Protein AF-A0A536PVC4-F1 (afdb_monomer_lite)

Secondary structure (DSSP, 8-state):
-BSSEEEETTTTEEESS-SEEEEESSSS-EEEEE-TT-EEEEEEE--GGG--HHHHTTS--BSSPEE-SSSS----TTEEEEEE-TTS-EEEEEEEE-SSB-EEEEEEE-

Sequence (110 aa):
MQGTYILDFESCKQASVGDVWWEQRTSTDRQLAPRNGAQIANLGPVNFNSVTLAMLKTEPYQATPINGSTVGGQLSSGTVIAIRTRGGHYAKMRIDSYGYNLLITSTTYQ

pLDDT: mean 91.23, std 8.56, range [52.62, 98.5]

Foldseek 3Di:
DAAKFAAAQVVRDTDPDHFWIFHDPDQFWTWIAGDLPKWKDWPAQDDPVPCDPVNLVPGPTDRDIATLGPPPHRADQRTKMWMQINVRWTKIKGQNHHGSDTDIDMDTDD

Radius of gyration: 12.57 Å; chains: 1; bounding box: 28×28×29 Å

Structure (mmCIF, N/CA/C/O backbone):
data_AF-A0A536PVC4-F1
#
_entry.id   AF-A0A536PVC4-F1
#
loop_
_atom_site.group_PDB
_atom_site.id
_atom_site.type_symbol
_atom_site.label_atom_id
_atom_site.label_alt_id
_atom_site.label_comp_id
_atom_site.label_asym_id
_atom_site.label_entity_id
_atom_site.label_seq_id
_atom_site.pdbx_PDB_ins_code
_atom_site.Cartn_x
_atom_site.Cartn_y
_atom_site.Cartn_z
_atom_site.occupancy
_atom_site.B_iso_or_equiv
_atom_site.auth_seq_id
_atom_site.auth_comp_id
_atom_site.auth_asym_id
_atom_site.auth_atom_id
_atom_site.pdbx_PDB_model_num
ATOM 1 N N . MET A 1 1 ? 6.472 -9.947 0.831 1.00 52.62 1 MET A N 1
ATOM 2 C CA . MET A 1 1 ? 5.708 -10.861 -0.050 1.00 52.62 1 MET A CA 1
ATOM 3 C C . MET A 1 1 ? 6.410 -10.928 -1.404 1.00 52.62 1 MET A C 1
ATOM 5 O O . MET A 1 1 ? 7.126 -9.983 -1.722 1.00 52.62 1 MET A O 1
ATOM 9 N N . GLN A 1 2 ? 6.286 -12.034 -2.147 1.00 59.22 2 GLN A N 1
ATOM 10 C CA . GLN A 1 2 ? 6.979 -12.236 -3.432 1.00 59.22 2 GLN A CA 1
ATOM 11 C C . GLN A 1 2 ? 6.010 -12.047 -4.611 1.00 59.22 2 GLN A C 1
ATOM 13 O O . GLN A 1 2 ? 4.876 -12.516 -4.544 1.00 59.22 2 GLN A O 1
ATOM 18 N N . GLY A 1 3 ? 6.457 -11.404 -5.695 1.00 74.50 3 GLY A N 1
ATOM 19 C CA . GLY A 1 3 ? 5.710 -11.341 -6.960 1.00 74.50 3 GLY A CA 1
ATOM 20 C C . GLY A 1 3 ? 4.454 -10.459 -6.936 1.00 74.50 3 GLY A C 1
ATOM 21 O O . GLY A 1 3 ? 4.423 -9.425 -6.269 1.00 74.50 3 GLY A O 1
ATOM 22 N N . THR A 1 4 ? 3.446 -10.854 -7.715 1.00 84.00 4 THR A N 1
ATOM 23 C CA . THR A 1 4 ? 2.142 -10.187 -7.853 1.00 84.00 4 THR A CA 1
ATOM 24 C C . THR A 1 4 ? 1.161 -10.743 -6.824 1.00 84.00 4 THR A C 1
ATOM 26 O O . THR A 1 4 ? 0.922 -11.949 -6.802 1.00 84.00 4 THR A O 1
ATOM 29 N N . TYR A 1 5 ? 0.580 -9.896 -5.973 1.00 87.81 5 TYR A N 1
ATOM 30 C CA . TYR A 1 5 ? -0.300 -10.362 -4.896 1.00 87.81 5 TYR A CA 1
ATOM 31 C C . TYR A 1 5 ? -1.313 -9.311 -4.438 1.00 87.81 5 TYR A C 1
ATOM 33 O O . TYR A 1 5 ? -1.079 -8.107 -4.529 1.00 87.81 5 TYR A O 1
ATOM 41 N N . ILE A 1 6 ? -2.447 -9.783 -3.919 1.00 91.31 6 ILE A N 1
ATOM 42 C CA . ILE A 1 6 ? -3.533 -8.948 -3.399 1.00 91.31 6 ILE A CA 1
ATOM 43 C C . ILE A 1 6 ? -3.495 -8.959 -1.871 1.00 91.31 6 ILE A C 1
ATOM 45 O O . ILE A 1 6 ? -3.357 -10.017 -1.262 1.00 91.31 6 ILE A O 1
ATOM 49 N N . LEU A 1 7 ? -3.636 -7.783 -1.270 1.00 91.94 7 LEU A N 1
ATOM 50 C CA . LEU A 1 7 ? -3.748 -7.538 0.161 1.00 91.94 7 LEU A CA 1
ATO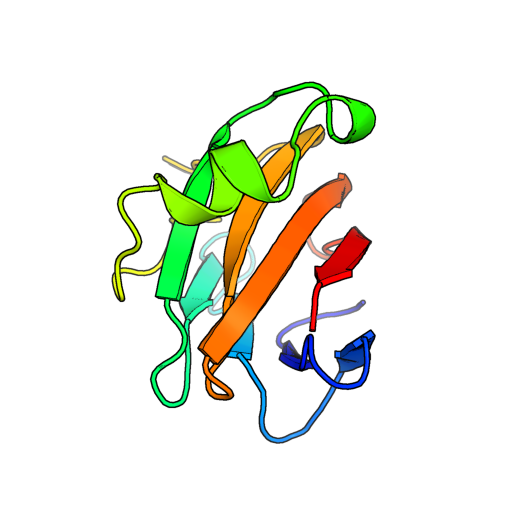M 51 C C . LEU A 1 7 ? -5.200 -7.253 0.526 1.00 91.94 7 LEU A C 1
ATOM 53 O O . LEU A 1 7 ? -5.849 -6.423 -0.111 1.00 91.94 7 LEU A O 1
ATOM 57 N N . ASP A 1 8 ? -5.677 -7.911 1.572 1.00 93.94 8 ASP A N 1
ATOM 58 C CA . ASP A 1 8 ? -6.949 -7.638 2.230 1.00 93.94 8 ASP A CA 1
ATOM 59 C C . ASP A 1 8 ? -6.657 -7.037 3.608 1.00 93.94 8 ASP A C 1
ATOM 61 O O . ASP A 1 8 ? -6.055 -7.684 4.469 1.00 93.94 8 ASP A O 1
ATOM 65 N N . PHE A 1 9 ? -7.035 -5.777 3.802 1.00 91.81 9 PHE A N 1
ATOM 66 C CA . PHE A 1 9 ? -6.755 -5.028 5.028 1.0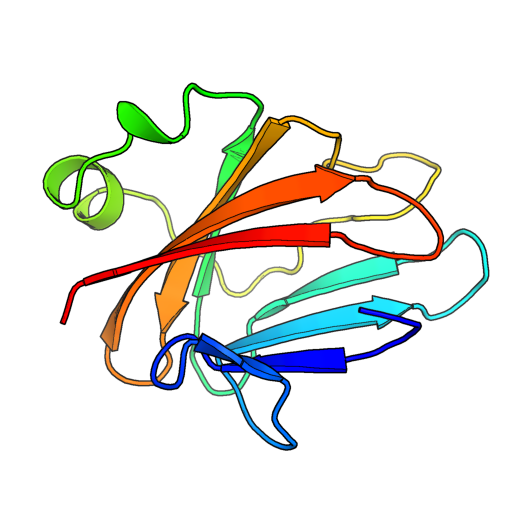0 91.81 9 PHE A CA 1
ATOM 67 C C . PHE A 1 9 ? -7.779 -5.306 6.127 1.00 91.81 9 PHE A C 1
ATOM 69 O O . PHE A 1 9 ? -7.514 -4.983 7.281 1.00 91.81 9 PHE A O 1
ATOM 76 N N . GLU A 1 10 ? -8.885 -5.979 5.807 1.00 87.88 10 GLU A N 1
ATOM 77 C CA . GLU A 1 10 ? -9.811 -6.521 6.808 1.00 87.88 10 GLU A CA 1
ATOM 78 C C . GLU A 1 10 ? -9.194 -7.693 7.580 1.00 87.88 10 GLU A C 1
ATOM 80 O O . GLU A 1 10 ? -9.337 -7.798 8.796 1.00 87.88 10 GLU A O 1
ATOM 85 N N . SER A 1 11 ? -8.468 -8.568 6.879 1.00 84.62 11 SER A N 1
ATOM 86 C CA . SER A 1 11 ? -7.779 -9.720 7.474 1.00 84.62 11 SER A CA 1
ATOM 87 C C . SER A 1 11 ? -6.277 -9.506 7.696 1.00 84.62 11 SER A C 1
ATOM 89 O O . SER A 1 11 ? -5.607 -10.388 8.241 1.00 84.62 11 SER A O 1
ATOM 91 N N . CYS A 1 12 ? -5.753 -8.345 7.287 1.00 80.12 12 CYS A N 1
ATOM 92 C CA . CYS A 1 12 ? -4.338 -7.960 7.315 1.00 80.12 12 CYS A CA 1
ATOM 93 C C . CYS A 1 12 ? -3.409 -8.981 6.632 1.00 80.12 12 CYS A C 1
ATOM 95 O O . CYS A 1 12 ? -2.293 -9.235 7.096 1.00 80.12 12 CYS A O 1
ATOM 97 N N . LYS A 1 13 ? -3.875 -9.617 5.551 1.00 84.50 13 LYS A N 1
ATOM 98 C CA . LYS A 1 13 ? -3.194 -10.751 4.906 1.00 84.50 13 LYS A CA 1
ATOM 99 C C . LYS A 1 13 ? -3.280 -10.686 3.387 1.00 84.50 13 LYS A C 1
ATOM 101 O O . LYS A 1 13 ? -4.081 -9.959 2.807 1.00 84.50 13 LYS A O 1
ATOM 106 N N . GLN A 1 14 ? -2.439 -11.485 2.735 1.00 86.62 14 GLN A N 1
ATOM 107 C CA . GLN A 1 14 ? -2.603 -11.776 1.316 1.00 86.62 14 GLN A CA 1
ATOM 108 C C . GLN A 1 14 ? -3.857 -12.632 1.103 1.00 86.62 14 GLN A C 1
ATOM 110 O O . GLN A 1 14 ? -4.099 -13.574 1.857 1.00 86.62 14 GLN A O 1
ATOM 115 N N . ALA A 1 15 ? -4.617 -12.335 0.053 1.00 88.00 15 ALA A N 1
ATOM 116 C CA . ALA A 1 15 ? -5.850 -13.036 -0.281 1.00 88.00 15 ALA A CA 1
ATOM 117 C C . ALA A 1 15 ? -6.014 -13.200 -1.800 1.00 88.00 15 ALA A C 1
ATOM 119 O O . ALA A 1 15 ? -5.296 -12.587 -2.589 1.00 88.00 15 ALA A O 1
ATOM 120 N N . SER A 1 16 ? -6.975 -14.024 -2.223 1.00 86.88 16 SER A N 1
ATOM 121 C CA . SER A 1 16 ? -7.416 -14.104 -3.626 1.00 86.88 16 SER A CA 1
ATOM 122 C C . SER A 1 16 ? -8.312 -12.924 -4.024 1.00 86.88 16 SER A C 1
ATOM 124 O O . SER A 1 16 ? -8.377 -12.556 -5.195 1.00 86.88 16 SER A O 1
ATOM 126 N N . VAL A 1 17 ? -8.975 -12.307 -3.043 1.00 88.94 17 VAL A N 1
ATOM 127 C CA . VAL A 1 17 ? -9.799 -11.103 -3.179 1.00 88.94 17 VAL A CA 1
ATOM 128 C C . VAL A 1 17 ? -9.469 -10.177 -2.013 1.00 88.94 17 VAL A C 1
ATOM 130 O O . VAL A 1 17 ? -9.489 -10.613 -0.867 1.00 88.94 17 VAL A O 1
ATOM 133 N N . GLY A 1 18 ? -9.200 -8.908 -2.294 1.00 93.94 18 GLY A N 1
ATOM 134 C CA . GLY A 1 18 ? -8.828 -7.919 -1.285 1.00 93.94 18 GLY A CA 1
ATOM 135 C C . GLY A 1 18 ? -8.952 -6.499 -1.818 1.00 93.94 18 GLY A C 1
ATOM 136 O O . GLY A 1 18 ? -9.621 -6.271 -2.832 1.00 93.94 18 GLY A O 1
ATOM 137 N N . ASP A 1 19 ? -8.305 -5.569 -1.132 1.00 96.38 19 ASP A N 1
ATOM 138 C CA . ASP A 1 19 ? -8.447 -4.130 -1.340 1.00 96.38 19 ASP A CA 1
ATOM 139 C C . ASP A 1 19 ? -7.373 -3.562 -2.260 1.00 96.38 19 ASP A C 1
ATOM 141 O O . ASP A 1 19 ? -7.656 -2.684 -3.069 1.00 96.38 19 ASP A O 1
ATOM 145 N N . VAL A 1 20 ? -6.133 -4.046 -2.153 1.00 95.38 20 VAL A N 1
ATOM 146 C CA . VAL A 1 20 ? -5.001 -3.483 -2.898 1.00 95.38 20 VAL A CA 1
ATOM 147 C C . VAL A 1 20 ? -4.205 -4.588 -3.560 1.00 95.38 20 VAL A C 1
ATOM 149 O O . VAL A 1 20 ? -3.818 -5.568 -2.934 1.00 95.38 20 VAL A O 1
ATOM 152 N N . TRP A 1 21 ? -3.937 -4.415 -4.844 1.00 94.56 21 TRP A N 1
ATOM 153 C CA . TRP A 1 21 ? -3.170 -5.331 -5.663 1.00 94.56 21 TRP A CA 1
ATOM 154 C C . TRP A 1 21 ? -1.807 -4.730 -5.977 1.00 94.56 21 TRP A C 1
ATOM 156 O O . TRP A 1 21 ? -1.712 -3.700 -6.644 1.00 94.56 21 TRP A O 1
ATOM 166 N N . TRP A 1 22 ? -0.751 -5.383 -5.496 1.00 92.25 22 TRP A N 1
ATOM 167 C CA . TRP A 1 22 ? 0.587 -5.159 -6.018 1.00 92.25 22 TRP A CA 1
ATOM 168 C C . TRP A 1 22 ? 0.737 -5.977 -7.295 1.00 92.25 22 TRP A C 1
ATOM 170 O O . TRP A 1 22 ? 0.839 -7.206 -7.249 1.00 92.25 22 TRP A O 1
ATOM 180 N N . GLU A 1 23 ? 0.705 -5.294 -8.432 1.00 92.00 23 GLU A N 1
ATOM 181 C CA . GLU A 1 23 ? 0.828 -5.907 -9.747 1.00 92.00 23 GLU A CA 1
ATOM 182 C C . GLU A 1 23 ? 2.240 -5.687 -10.282 1.00 92.00 23 GLU A C 1
ATOM 184 O O . GLU A 1 23 ? 2.655 -4.553 -10.513 1.00 92.00 23 GLU A O 1
ATOM 189 N N . GLN A 1 24 ? 2.969 -6.779 -10.504 1.00 89.25 24 GLN A N 1
ATOM 190 C CA . GLN A 1 24 ? 4.195 -6.779 -11.297 1.00 89.25 24 GLN A CA 1
ATOM 191 C C . GLN A 1 24 ? 3.843 -7.262 -12.698 1.00 89.25 24 GLN A C 1
ATOM 193 O O . GLN A 1 24 ? 3.452 -8.418 -12.872 1.00 89.25 24 GLN A O 1
ATOM 198 N N . ARG A 1 25 ? 3.969 -6.380 -13.691 1.00 89.00 25 ARG A N 1
ATOM 199 C CA . ARG A 1 25 ? 3.736 -6.734 -15.099 1.00 89.00 25 ARG A CA 1
ATOM 200 C C . ARG A 1 25 ? 5.023 -7.159 -15.778 1.00 89.00 25 ARG A C 1
ATOM 202 O O . ARG A 1 25 ? 5.027 -8.076 -16.591 1.00 89.00 25 ARG A O 1
ATOM 209 N N . THR A 1 26 ? 6.123 -6.510 -15.406 1.00 87.81 26 THR A N 1
ATOM 210 C CA . THR A 1 26 ? 7.478 -6.868 -15.828 1.00 87.81 26 THR A CA 1
ATOM 211 C C . THR A 1 26 ? 8.450 -6.735 -14.651 1.00 87.81 26 THR A C 1
ATOM 213 O O . THR A 1 26 ? 8.051 -6.480 -13.512 1.00 87.81 26 THR A O 1
ATOM 216 N N . SER A 1 27 ? 9.752 -6.893 -14.905 1.00 83.38 27 SER A N 1
ATOM 217 C CA . SER A 1 27 ? 10.789 -6.659 -13.895 1.00 83.38 27 SER A CA 1
ATOM 218 C C . SER A 1 27 ? 10.879 -5.193 -13.444 1.00 83.38 27 SER A C 1
ATOM 220 O O . SER A 1 27 ? 11.352 -4.938 -12.334 1.00 83.38 27 SER A O 1
ATOM 222 N N . THR A 1 28 ? 10.404 -4.239 -14.249 1.00 87.81 28 THR A N 1
ATOM 223 C CA . THR A 1 28 ? 10.500 -2.792 -13.981 1.00 87.81 28 THR A CA 1
ATOM 224 C C . THR A 1 28 ? 9.161 -2.056 -14.027 1.00 87.81 28 THR A C 1
ATOM 226 O O . THR A 1 28 ? 9.091 -0.961 -13.474 1.00 87.81 28 THR A O 1
ATOM 229 N N . ASP A 1 29 ? 8.114 -2.642 -14.621 1.00 90.88 29 ASP A N 1
ATOM 230 C CA . ASP A 1 29 ? 6.749 -2.095 -14.658 1.00 90.88 29 ASP A CA 1
ATOM 231 C C . ASP A 1 29 ? 5.877 -2.721 -13.568 1.00 90.88 29 ASP A C 1
ATOM 233 O O . ASP A 1 29 ? 5.665 -3.944 -13.532 1.00 90.88 29 ASP A O 1
ATOM 237 N N . ARG A 1 30 ? 5.413 -1.873 -12.649 1.00 91.88 30 ARG A N 1
ATOM 238 C CA . ARG A 1 30 ? 4.662 -2.282 -11.463 1.00 91.88 30 ARG A CA 1
ATOM 239 C C . ARG A 1 30 ? 3.663 -1.203 -11.068 1.00 91.88 30 ARG A C 1
ATOM 241 O O . ARG A 1 30 ? 3.889 -0.009 -11.273 1.00 91.88 30 ARG A O 1
ATOM 248 N N . GLN A 1 31 ? 2.591 -1.610 -10.405 1.00 94.12 31 GLN A N 1
ATOM 249 C CA . GLN A 1 31 ? 1.641 -0.668 -9.828 1.00 94.12 31 GLN A CA 1
ATOM 250 C C . GLN A 1 31 ? 1.026 -1.175 -8.533 1.00 94.12 31 GLN A C 1
ATOM 252 O O . GLN A 1 31 ? 0.908 -2.378 -8.295 1.00 94.12 31 GLN A O 1
ATOM 257 N N . LEU A 1 32 ? 0.580 -0.221 -7.724 1.00 94.38 32 LEU A N 1
ATOM 258 C CA . LEU A 1 32 ? -0.282 -0.472 -6.584 1.00 94.38 32 LEU A CA 1
ATOM 259 C C . LEU A 1 32 ? -1.706 -0.053 -6.962 1.00 94.38 32 LEU A C 1
ATOM 261 O O . LEU A 1 32 ? -2.004 1.139 -7.031 1.00 94.38 32 LEU A O 1
ATOM 265 N N . ALA A 1 33 ? -2.566 -1.025 -7.253 1.00 96.31 33 ALA A N 1
ATOM 266 C CA . ALA A 1 33 ? -3.910 -0.787 -7.767 1.00 96.31 33 ALA A CA 1
ATOM 267 C C . ALA A 1 33 ? -4.976 -1.124 -6.715 1.00 96.31 33 ALA A C 1
ATOM 269 O O . ALA A 1 33 ? -4.979 -2.249 -6.209 1.00 96.31 33 ALA A O 1
ATOM 270 N N . PRO A 1 34 ? -5.912 -0.217 -6.395 1.00 97.25 34 PRO A N 1
ATOM 271 C CA . PRO A 1 34 ? -7.057 -0.582 -5.576 1.00 97.25 34 PRO A CA 1
ATOM 272 C C . PRO A 1 34 ? -7.997 -1.531 -6.343 1.00 97.25 34 PRO A C 1
ATOM 274 O O . PRO A 1 34 ? -8.062 -1.519 -7.575 1.00 97.25 34 PRO A O 1
ATOM 277 N N . ARG A 1 35 ? -8.721 -2.391 -5.624 1.00 96.44 35 ARG A N 1
ATOM 278 C CA . ARG A 1 35 ? -9.608 -3.425 -6.182 1.00 96.44 35 ARG A CA 1
ATOM 279 C C . ARG A 1 35 ? -10.949 -3.432 -5.458 1.00 96.44 35 ARG A C 1
ATOM 281 O O . ARG A 1 35 ? -11.048 -3.032 -4.305 1.00 96.44 35 ARG A O 1
ATOM 288 N N . ASN A 1 36 ? -11.978 -3.951 -6.128 1.00 94.81 36 ASN A N 1
ATOM 289 C CA . ASN A 1 36 ? -13.271 -4.278 -5.514 1.00 94.81 36 ASN A CA 1
ATOM 290 C C . ASN A 1 36 ? -13.942 -3.109 -4.762 1.00 94.81 36 ASN A C 1
ATOM 292 O O . ASN A 1 36 ? -14.579 -3.327 -3.738 1.00 94.81 36 ASN A O 1
ATOM 296 N N . GLY A 1 37 ? -13.786 -1.875 -5.251 1.00 95.06 37 GLY A N 1
ATOM 297 C CA . GLY A 1 37 ? -14.360 -0.676 -4.625 1.00 95.06 37 GLY A CA 1
ATOM 298 C C . GLY A 1 37 ? -13.498 -0.036 -3.534 1.00 95.06 37 GLY A C 1
ATOM 299 O O . GLY A 1 37 ? -13.859 1.031 -3.045 1.00 95.06 37 GLY A O 1
ATOM 300 N N . ALA A 1 38 ? -12.350 -0.627 -3.189 1.00 97.81 38 ALA A N 1
ATOM 301 C CA . ALA A 1 38 ? -11.352 0.051 -2.374 1.00 97.81 38 ALA A CA 1
ATOM 302 C C . ALA A 1 38 ? -10.787 1.281 -3.102 1.00 97.81 38 ALA A C 1
ATOM 304 O O . ALA A 1 38 ? -10.881 1.414 -4.326 1.00 97.81 38 ALA A O 1
ATOM 305 N N . GLN A 1 39 ? -10.174 2.180 -2.342 1.00 98.50 39 GLN A N 1
ATOM 306 C CA . GLN A 1 39 ? -9.557 3.399 -2.852 1.00 98.50 39 GLN A CA 1
ATOM 307 C C . GLN A 1 39 ? -8.268 3.692 -2.081 1.00 98.50 39 GLN A C 1
ATOM 309 O O . GLN A 1 39 ? -8.129 3.299 -0.922 1.00 98.50 39 GLN A O 1
ATOM 314 N N . ILE A 1 40 ? -7.328 4.404 -2.701 1.00 98.44 40 ILE A N 1
ATOM 315 C CA . ILE A 1 40 ? -6.026 4.725 -2.103 1.00 98.44 40 ILE A CA 1
ATOM 316 C C . ILE A 1 40 ? -5.669 6.204 -2.259 1.00 98.44 40 ILE A C 1
ATOM 318 O O . ILE A 1 40 ? -6.135 6.870 -3.183 1.00 98.44 40 ILE A O 1
ATOM 322 N N . ALA A 1 41 ? -4.819 6.704 -1.365 1.00 98.25 41 ALA A N 1
ATOM 323 C CA . ALA A 1 41 ? -4.155 8.000 -1.484 1.00 98.25 41 ALA A CA 1
ATOM 324 C C . ALA A 1 41 ? -2.670 7.866 -1.109 1.00 98.25 41 ALA A C 1
ATOM 326 O O . ALA A 1 41 ? -2.317 7.182 -0.144 1.00 98.25 41 ALA A O 1
ATOM 327 N N . ASN A 1 42 ? -1.790 8.498 -1.890 1.00 97.56 42 ASN A N 1
ATOM 328 C CA . ASN A 1 42 ? -0.350 8.494 -1.638 1.00 97.56 42 ASN A CA 1
ATOM 329 C C . ASN A 1 42 ? 0.018 9.650 -0.702 1.00 97.56 42 ASN A C 1
ATOM 331 O O . ASN A 1 42 ? -0.003 10.803 -1.124 1.00 97.56 42 ASN A O 1
ATOM 335 N N . LEU A 1 43 ? 0.388 9.339 0.540 1.00 97.50 43 LEU A N 1
ATOM 336 C CA . LEU A 1 43 ? 0.845 10.339 1.510 1.00 97.50 43 LEU A CA 1
ATOM 337 C C . LEU A 1 43 ? 2.332 10.679 1.330 1.00 97.50 43 LEU A C 1
ATOM 339 O O .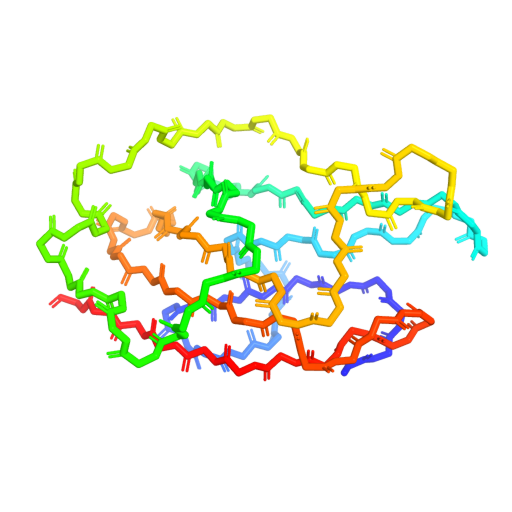 LEU A 1 43 ? 2.831 11.619 1.944 1.00 97.50 43 LEU A O 1
ATOM 343 N N . GLY A 1 44 ? 3.061 9.909 0.516 1.00 95.81 44 GLY A N 1
ATOM 344 C CA . GLY A 1 44 ? 4.504 10.045 0.368 1.00 95.81 44 GLY A CA 1
ATOM 345 C C . GLY A 1 44 ? 5.273 9.578 1.614 1.00 95.81 44 GLY A C 1
ATOM 346 O O . GLY A 1 44 ? 4.741 8.832 2.442 1.00 95.81 44 GLY A O 1
ATOM 347 N N . PRO A 1 45 ? 6.559 9.950 1.741 1.00 94.00 45 PRO A N 1
ATOM 348 C CA . PRO A 1 45 ? 7.403 9.552 2.863 1.00 94.00 45 PRO A CA 1
ATOM 349 C C . PRO A 1 45 ? 7.072 10.376 4.116 1.00 94.00 45 PRO A C 1
ATOM 351 O O . PRO A 1 45 ? 7.703 11.391 4.401 1.00 94.00 45 PRO A O 1
ATOM 354 N N . VAL A 1 46 ? 6.071 9.931 4.873 1.00 95.69 46 VAL A N 1
ATOM 355 C CA . VAL A 1 46 ? 5.659 10.538 6.149 1.00 95.69 46 VAL A CA 1
ATOM 356 C C . VAL A 1 46 ? 5.898 9.584 7.317 1.00 95.69 46 VAL A C 1
ATOM 358 O O . VAL A 1 46 ? 6.041 8.372 7.144 1.00 95.69 46 VAL A O 1
ATOM 361 N N . ASN A 1 47 ? 5.927 10.115 8.542 1.00 95.69 47 ASN A N 1
ATOM 362 C CA . ASN A 1 47 ? 6.031 9.273 9.729 1.00 95.69 47 ASN A CA 1
ATOM 363 C C . ASN A 1 47 ? 4.754 8.432 9.891 1.00 95.69 47 ASN A C 1
ATOM 365 O O . ASN A 1 47 ? 3.697 8.932 10.267 1.00 95.69 47 ASN A O 1
ATOM 369 N N . PHE A 1 48 ? 4.863 7.124 9.655 1.00 96.75 48 PHE A N 1
ATOM 370 C CA . PHE A 1 48 ? 3.743 6.188 9.766 1.00 96.75 48 PHE A CA 1
ATOM 371 C C . PHE A 1 48 ? 3.004 6.280 11.108 1.00 96.75 48 PHE A C 1
ATOM 373 O O . PHE A 1 48 ? 1.777 6.184 11.138 1.00 96.75 48 PHE A O 1
ATOM 380 N N . ASN A 1 49 ? 3.718 6.509 12.213 1.00 96.56 49 ASN A N 1
ATOM 381 C CA . ASN A 1 49 ? 3.119 6.568 13.546 1.00 96.56 49 ASN A CA 1
ATOM 382 C C . ASN A 1 49 ? 2.334 7.863 13.792 1.00 96.56 49 ASN A C 1
ATOM 384 O O . ASN A 1 49 ? 1.438 7.858 14.630 1.00 96.56 49 ASN A O 1
ATOM 388 N N . SER A 1 50 ? 2.612 8.944 13.054 1.00 96.75 50 SER A N 1
ATOM 389 C CA . SER A 1 50 ? 1.860 10.199 13.179 1.00 96.75 50 SER A CA 1
ATOM 390 C C . SER A 1 50 ? 0.582 10.227 12.339 1.00 96.75 50 SER A C 1
ATOM 392 O O . SER A 1 50 ? -0.260 11.090 12.563 1.00 96.75 50 SER A O 1
ATOM 394 N N . VAL A 1 51 ? 0.410 9.307 11.382 1.00 97.62 51 VAL A N 1
ATOM 395 C CA . VAL A 1 51 ? -0.817 9.214 10.574 1.00 97.62 51 VAL A CA 1
ATOM 396 C C . VAL A 1 51 ? -1.942 8.633 11.431 1.00 97.62 51 VAL A C 1
ATOM 398 O O . VAL A 1 51 ? -1.937 7.443 11.760 1.00 97.62 51 VAL A O 1
ATOM 401 N N . THR A 1 52 ? -2.898 9.477 11.811 1.00 96.88 52 THR A N 1
ATOM 402 C CA . THR A 1 52 ? -4.042 9.106 12.661 1.00 96.88 52 THR A CA 1
ATOM 403 C C . THR A 1 52 ? -5.283 8.768 11.835 1.00 96.88 52 THR A C 1
ATOM 405 O O . THR A 1 52 ? -5.390 9.153 10.673 1.00 96.88 52 THR A O 1
ATOM 408 N N . LEU A 1 53 ? -6.276 8.117 12.452 1.00 96.81 53 LEU A N 1
ATOM 409 C CA . LEU A 1 53 ? -7.577 7.872 11.817 1.00 96.81 53 LEU A CA 1
ATOM 410 C C . LEU A 1 53 ? -8.274 9.169 11.369 1.00 96.81 53 LEU A C 1
ATOM 412 O O . LEU A 1 53 ? -8.910 9.191 10.320 1.00 96.81 53 LEU A O 1
ATOM 416 N N . ALA A 1 54 ? -8.157 10.252 12.144 1.00 97.69 54 ALA A N 1
ATOM 417 C CA . ALA A 1 54 ? -8.758 11.536 11.787 1.00 97.69 54 ALA A CA 1
ATOM 418 C C . ALA A 1 54 ? -8.180 12.085 10.473 1.00 97.69 54 ALA A C 1
ATOM 420 O O . ALA A 1 54 ? -8.944 12.528 9.622 1.00 97.69 54 ALA A O 1
ATOM 421 N N . MET A 1 55 ? -6.861 11.974 10.280 1.00 97.75 55 MET A N 1
ATOM 422 C CA . MET A 1 55 ? -6.201 12.336 9.019 1.00 97.75 55 MET A CA 1
ATOM 423 C C . MET A 1 55 ? -6.632 11.407 7.882 1.00 97.75 55 MET A C 1
ATOM 425 O O . MET A 1 55 ? -7.023 11.876 6.821 1.00 97.75 55 MET A O 1
ATOM 429 N N . LEU A 1 56 ? -6.662 10.088 8.125 1.00 98.12 56 LEU A N 1
ATOM 430 C CA . LEU A 1 56 ? -7.103 9.121 7.114 1.00 98.12 56 LEU A CA 1
ATOM 431 C C . LEU A 1 56 ? -8.508 9.432 6.593 1.00 98.12 56 LEU A C 1
ATOM 433 O O . LEU A 1 56 ? -8.757 9.254 5.408 1.00 98.12 56 LEU A O 1
ATOM 437 N N . LYS A 1 57 ? -9.425 9.922 7.432 1.00 97.75 57 LYS A N 1
ATOM 438 C CA . LYS A 1 57 ? -10.787 10.280 7.008 1.00 97.75 57 LYS A CA 1
ATOM 439 C C . LYS A 1 57 ? -10.850 11.476 6.052 1.00 97.75 57 LYS A C 1
ATOM 441 O O . LYS A 1 57 ? -11.852 11.607 5.354 1.00 97.75 57 LYS A O 1
ATOM 446 N N . THR A 1 58 ? -9.820 12.321 6.011 1.00 97.56 58 THR A N 1
ATOM 447 C CA . THR A 1 58 ? -9.778 13.528 5.168 1.00 97.56 58 THR A CA 1
ATOM 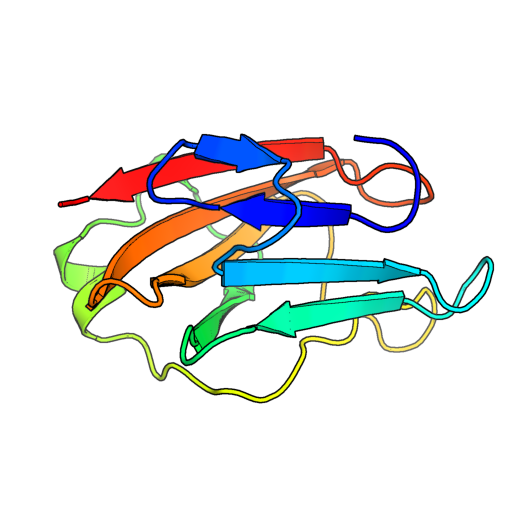448 C C . THR A 1 58 ? -9.028 13.341 3.853 1.00 97.56 58 THR A C 1
ATOM 450 O O . THR A 1 58 ? -9.037 14.245 3.022 1.00 97.56 58 THR A O 1
ATOM 453 N N . GLU A 1 59 ? -8.375 12.195 3.653 1.00 98.12 59 GLU A N 1
ATOM 454 C CA . GLU A 1 59 ? -7.542 11.980 2.472 1.00 98.12 59 GLU A CA 1
ATOM 455 C C . GLU A 1 59 ? -8.357 11.934 1.166 1.00 98.12 59 GLU A C 1
ATOM 457 O O . GLU A 1 59 ? -9.477 11.408 1.137 1.00 98.12 59 GLU A O 1
ATOM 462 N N . PRO A 1 60 ? -7.800 12.437 0.051 1.00 97.06 60 PRO A N 1
ATOM 463 C CA . PRO A 1 60 ? -8.475 12.465 -1.240 1.00 97.06 60 PRO A CA 1
ATOM 464 C C . PRO A 1 60 ? -8.363 11.106 -1.946 1.00 97.06 60 PRO A C 1
ATOM 466 O O . PRO A 1 60 ? -7.651 10.962 -2.938 1.00 97.06 60 PRO A O 1
ATOM 469 N N . TYR A 1 61 ? -9.061 10.096 -1.433 1.00 97.94 61 TYR A N 1
ATOM 470 C CA . TYR A 1 61 ? -9.041 8.733 -1.970 1.00 97.94 61 TYR A CA 1
ATOM 471 C C . TYR A 1 61 ? -9.431 8.651 -3.451 1.00 97.94 61 TYR A C 1
ATOM 473 O O . TYR A 1 61 ? -10.438 9.215 -3.879 1.00 97.94 61 TYR A O 1
ATOM 481 N N . GLN A 1 62 ? -8.664 7.878 -4.220 1.00 97.75 62 GLN A N 1
ATOM 482 C CA . GLN A 1 62 ? -8.878 7.650 -5.649 1.00 97.75 62 GLN A CA 1
ATOM 483 C C . GLN A 1 62 ? -8.877 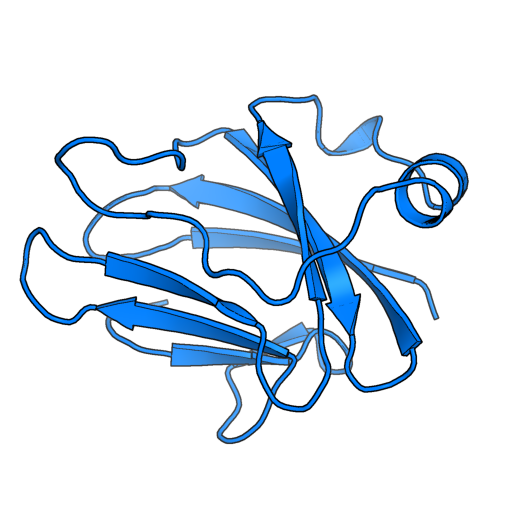6.152 -5.979 1.00 97.75 62 GLN A C 1
ATOM 485 O O . GLN A 1 62 ? -8.286 5.336 -5.271 1.00 97.75 62 GLN A O 1
ATOM 490 N N . ALA A 1 63 ? -9.512 5.795 -7.097 1.00 97.25 63 ALA A N 1
ATOM 491 C CA . ALA A 1 63 ? -9.427 4.452 -7.679 1.00 97.25 63 ALA A CA 1
ATOM 492 C C . ALA A 1 63 ? -8.227 4.293 -8.639 1.00 97.25 63 ALA A C 1
ATOM 494 O O . ALA A 1 63 ? -7.967 3.202 -9.141 1.00 97.25 63 ALA A O 1
ATOM 495 N N . THR A 1 64 ? -7.503 5.380 -8.912 1.00 97.00 64 THR A N 1
ATOM 496 C CA . THR A 1 64 ? -6.355 5.384 -9.820 1.00 97.00 64 THR A CA 1
ATOM 497 C C . THR A 1 64 ? -5.172 4.641 -9.192 1.00 97.00 64 THR A C 1
ATOM 499 O O . THR A 1 64 ? -4.794 4.964 -8.062 1.00 97.00 64 THR A O 1
ATOM 502 N N . PRO A 1 65 ? -4.559 3.673 -9.895 1.00 97.19 65 PRO A N 1
ATOM 503 C CA . PRO A 1 65 ? -3.351 3.016 -9.414 1.00 97.19 65 PRO A CA 1
ATOM 504 C C . PRO A 1 65 ? -2.188 3.991 -9.216 1.00 97.19 65 PRO A C 1
ATOM 506 O O . PRO A 1 65 ? -2.016 4.940 -9.981 1.00 97.19 65 PRO A O 1
ATOM 509 N N . ILE A 1 66 ? -1.348 3.717 -8.220 1.00 96.38 66 ILE A N 1
ATOM 510 C CA . ILE A 1 66 ? -0.089 4.439 -8.016 1.00 96.38 66 ILE A CA 1
ATOM 511 C C . ILE A 1 66 ? 1.002 3.748 -8.828 1.00 96.38 66 ILE A C 1
ATOM 513 O O . ILE A 1 66 ? 1.167 2.525 -8.742 1.00 96.38 66 ILE A O 1
ATOM 517 N N . ASN A 1 67 ? 1.776 4.532 -9.583 1.00 94.81 67 ASN A N 1
ATOM 518 C CA . ASN A 1 67 ? 2.906 4.003 -10.334 1.00 94.81 67 ASN A CA 1
ATOM 519 C C . ASN A 1 67 ? 3.993 3.507 -9.365 1.00 94.81 67 ASN A C 1
ATOM 521 O O . ASN A 1 67 ? 4.586 4.291 -8.625 1.00 94.81 67 ASN A O 1
ATOM 525 N N . GLY A 1 68 ? 4.257 2.202 -9.379 1.00 91.69 68 GLY A N 1
ATOM 526 C CA . GLY A 1 68 ? 5.305 1.543 -8.598 1.00 91.69 68 GLY A CA 1
ATOM 527 C C . GLY A 1 68 ? 6.471 1.069 -9.460 1.00 91.69 68 GLY A C 1
ATOM 528 O O . GLY A 1 68 ? 7.182 0.151 -9.063 1.00 91.69 68 GLY A O 1
ATOM 529 N N . SER A 1 69 ? 6.617 1.612 -10.666 1.00 91.94 69 SER A N 1
ATOM 530 C CA . SER A 1 69 ? 7.651 1.217 -11.619 1.00 91.94 69 SER A CA 1
ATOM 531 C C . SER A 1 69 ? 9.011 1.812 -11.269 1.00 91.94 69 SER A C 1
ATOM 533 O O . SER A 1 69 ? 9.127 2.774 -10.512 1.00 91.94 69 SER A O 1
ATOM 535 N N . THR A 1 70 ? 10.075 1.271 -11.858 1.00 88.38 70 THR A N 1
ATOM 536 C CA . THR A 1 70 ? 11.430 1.820 -11.685 1.00 88.38 70 THR A CA 1
ATOM 537 C C . THR A 1 70 ? 11.553 3.234 -12.261 1.00 88.38 70 THR A C 1
ATOM 539 O O . THR A 1 70 ? 12.226 4.079 -11.678 1.00 88.38 70 THR A O 1
ATOM 542 N N . VAL A 1 71 ? 10.889 3.510 -13.387 1.00 88.56 71 VAL A N 1
ATOM 543 C CA . VAL A 1 71 ? 10.882 4.829 -14.035 1.00 88.56 71 VAL A CA 1
ATOM 544 C C . VAL A 1 71 ? 9.582 5.554 -13.703 1.00 88.56 71 VAL A C 1
ATOM 546 O O . VAL A 1 71 ? 8.495 5.009 -13.890 1.00 88.56 71 VAL A O 1
ATOM 549 N N . GLY A 1 72 ? 9.692 6.786 -13.199 1.00 89.12 72 GLY A N 1
ATOM 550 C CA . GLY A 1 72 ? 8.532 7.596 -12.807 1.00 89.12 72 GLY A CA 1
ATOM 551 C C . GLY A 1 72 ? 7.747 7.036 -11.613 1.00 89.12 72 GLY A C 1
ATOM 552 O O . GLY A 1 72 ? 6.602 7.434 -11.401 1.00 89.12 72 GLY A O 1
ATOM 553 N N . GLY A 1 73 ? 8.337 6.094 -10.869 1.00 89.88 73 GLY A N 1
ATOM 554 C CA . GLY A 1 73 ? 7.738 5.492 -9.685 1.00 89.88 73 GLY A CA 1
ATOM 555 C C . GLY A 1 73 ? 7.489 6.515 -8.585 1.00 89.88 73 GLY A C 1
ATOM 556 O O . GLY A 1 73 ? 8.292 7.411 -8.340 1.00 89.88 73 GLY A O 1
ATOM 557 N N . GLN A 1 74 ? 6.363 6.352 -7.906 1.00 92.94 74 GLN A N 1
ATOM 558 C CA . GLN A 1 74 ? 5.903 7.211 -6.816 1.00 92.94 74 GLN A CA 1
ATOM 559 C C . GLN A 1 74 ? 6.011 6.516 -5.453 1.00 92.94 74 GLN A C 1
ATOM 561 O O . GLN A 1 74 ? 5.511 7.029 -4.451 1.00 92.94 74 GLN A O 1
ATOM 566 N N . LEU A 1 75 ? 6.616 5.327 -5.431 1.00 90.75 75 LEU A N 1
ATOM 567 C CA . LEU A 1 75 ? 6.799 4.498 -4.251 1.00 90.75 75 LEU A CA 1
ATOM 568 C C . LEU A 1 75 ? 8.289 4.375 -3.943 1.00 90.75 75 LEU A C 1
ATOM 570 O O . LEU A 1 75 ? 9.099 4.064 -4.814 1.00 90.75 75 LEU A O 1
ATOM 574 N N . SER A 1 76 ? 8.633 4.584 -2.681 1.00 89.62 76 SER A N 1
ATOM 575 C CA . SER A 1 76 ? 9.959 4.351 -2.123 1.00 89.62 76 SER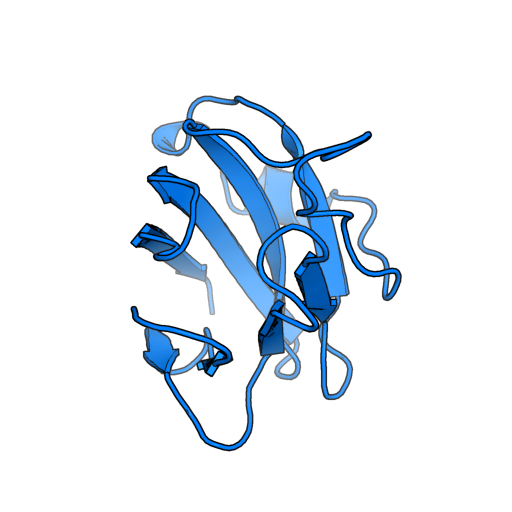 A CA 1
ATOM 576 C C . SER A 1 76 ? 9.829 3.805 -0.701 1.00 89.62 76 SER A C 1
ATOM 578 O O . SER A 1 76 ? 8.747 3.813 -0.107 1.00 89.62 76 SER A O 1
ATOM 580 N N . SER A 1 77 ? 10.923 3.297 -0.129 1.00 90.62 77 SER A N 1
ATOM 581 C CA . SER A 1 77 ? 10.927 2.946 1.295 1.00 90.62 77 SER A CA 1
ATOM 582 C C . SER A 1 77 ? 10.534 4.160 2.142 1.00 90.62 77 SER A C 1
ATOM 584 O O . SER A 1 77 ? 11.036 5.265 1.944 1.00 90.62 77 SER A O 1
ATOM 586 N N . GLY A 1 78 ? 9.621 3.947 3.086 1.00 92.81 78 GLY A N 1
ATOM 587 C CA . GLY A 1 78 ? 9.027 4.988 3.918 1.00 92.81 78 GLY A CA 1
ATOM 588 C C . GLY A 1 78 ? 7.746 5.601 3.352 1.00 92.81 78 GLY A C 1
ATOM 589 O O . GLY A 1 78 ? 7.027 6.238 4.118 1.00 92.81 78 GLY A O 1
ATOM 590 N N . THR A 1 79 ? 7.410 5.391 2.072 1.00 95.81 79 THR A N 1
ATOM 591 C CA . THR A 1 79 ? 6.129 5.856 1.521 1.00 95.81 79 THR A CA 1
ATOM 592 C C . THR A 1 79 ? 4.963 5.248 2.295 1.00 95.81 79 THR A C 1
ATOM 594 O O . THR A 1 79 ? 4.911 4.030 2.483 1.00 95.81 79 THR A O 1
ATOM 597 N N . VAL A 1 80 ? 4.022 6.089 2.724 1.00 97.38 80 VAL A N 1
ATOM 598 C CA . VAL A 1 80 ? 2.776 5.673 3.369 1.00 97.38 80 VAL A CA 1
ATOM 599 C C . VAL A 1 80 ? 1.614 5.844 2.398 1.00 97.38 80 VAL A C 1
ATOM 601 O O . VAL A 1 80 ? 1.467 6.875 1.747 1.00 97.38 80 VAL A O 1
ATOM 604 N N . ILE A 1 81 ? 0.774 4.822 2.320 1.00 97.75 81 ILE A N 1
ATOM 605 C CA . ILE A 1 81 ? -0.450 4.793 1.531 1.00 97.75 81 ILE A CA 1
ATOM 606 C C . ILE A 1 81 ? -1.627 4.740 2.496 1.00 97.75 81 ILE A C 1
ATOM 608 O O . ILE A 1 81 ? -1.692 3.854 3.355 1.00 97.75 81 ILE A O 1
ATOM 612 N N . ALA A 1 82 ? -2.546 5.688 2.354 1.00 98.12 82 ALA A N 1
ATOM 613 C CA . ALA A 1 82 ? -3.854 5.625 2.983 1.00 98.12 82 ALA A CA 1
ATOM 614 C C . ALA A 1 82 ? -4.774 4.752 2.127 1.00 98.12 82 ALA A C 1
ATOM 616 O O . ALA A 1 82 ? -4.760 4.848 0.898 1.00 98.12 82 ALA A O 1
ATOM 617 N N . ILE A 1 83 ? -5.571 3.904 2.769 1.00 98.38 83 ILE A N 1
ATOM 618 C CA . ILE A 1 83 ? -6.468 2.954 2.111 1.00 98.38 83 ILE A CA 1
ATOM 619 C C . ILE A 1 83 ? -7.865 3.109 2.702 1.00 98.38 83 ILE A C 1
ATOM 621 O O . ILE A 1 83 ? -8.039 3.064 3.919 1.00 98.38 83 ILE A O 1
ATOM 625 N N . ARG A 1 84 ? -8.862 3.243 1.831 1.00 98.06 84 ARG A N 1
ATOM 626 C CA . ARG A 1 84 ? -10.262 2.998 2.163 1.00 98.06 84 ARG A CA 1
ATOM 627 C C . ARG A 1 84 ? -10.608 1.615 1.635 1.00 98.06 84 ARG A C 1
ATOM 629 O O . ARG A 1 84 ? -10.540 1.394 0.426 1.00 98.06 84 ARG A O 1
ATOM 636 N N . THR A 1 85 ? -10.894 0.679 2.531 1.00 97.12 85 THR A N 1
ATOM 637 C CA . THR A 1 85 ? -11.135 -0.723 2.168 1.00 97.12 85 THR A CA 1
ATOM 638 C C . THR A 1 85 ? -12.462 -0.868 1.428 1.00 97.12 85 THR A C 1
ATOM 640 O O . THR A 1 85 ? -13.333 0.004 1.497 1.00 97.12 85 THR A O 1
ATOM 643 N N . ARG A 1 86 ? -12.660 -2.005 0.757 1.00 94.81 86 ARG A N 1
ATOM 644 C CA . ARG A 1 86 ? -13.953 -2.367 0.153 1.00 94.81 86 ARG A CA 1
ATOM 645 C C . ARG A 1 86 ? -15.089 -2.444 1.181 1.00 94.81 86 ARG A C 1
ATOM 647 O O . ARG A 1 86 ? -16.245 -2.263 0.820 1.00 94.81 86 ARG A O 1
ATOM 654 N N . GLY A 1 87 ? -14.757 -2.724 2.445 1.00 94.31 87 GLY A N 1
ATOM 655 C CA . GLY A 1 87 ? -15.693 -2.747 3.571 1.00 94.31 87 GLY A CA 1
ATOM 656 C C . GLY A 1 87 ? -16.039 -1.357 4.111 1.00 94.31 87 GLY A C 1
ATOM 657 O O . GLY A 1 87 ? -16.937 -1.233 4.936 1.00 94.31 87 GLY A O 1
ATOM 658 N N . GLY A 1 88 ? -15.363 -0.305 3.636 1.00 95.56 88 GLY A N 1
ATOM 659 C CA . GLY A 1 88 ? -15.565 1.072 4.083 1.00 95.56 88 GLY A CA 1
ATOM 660 C C . GLY A 1 88 ? -14.708 1.488 5.280 1.00 95.56 88 GLY A C 1
ATOM 661 O O . GLY A 1 88 ? -14.855 2.620 5.744 1.00 95.56 88 GLY A O 1
ATOM 662 N N . HIS A 1 89 ? -13.803 0.625 5.745 1.00 96.94 89 HIS A N 1
ATOM 663 C CA . HIS A 1 89 ? -12.865 0.917 6.825 1.00 96.94 89 HIS A CA 1
ATOM 664 C C . HIS A 1 89 ? -11.651 1.698 6.325 1.00 96.94 89 HIS A C 1
ATOM 666 O O . HIS A 1 89 ? -11.392 1.809 5.122 1.00 96.94 89 HIS A O 1
ATOM 672 N N . TYR A 1 90 ? -10.887 2.238 7.270 1.00 97.56 90 TYR A N 1
ATOM 673 C CA . TYR A 1 90 ? -9.676 2.992 6.977 1.00 97.56 90 TYR A CA 1
ATOM 674 C C . TYR A 1 90 ? -8.454 2.181 7.375 1.00 97.56 90 TYR A C 1
ATOM 676 O O . TYR A 1 90 ? -8.389 1.630 8.468 1.00 97.56 90 TYR A O 1
ATOM 684 N N . ALA A 1 91 ? -7.447 2.149 6.516 1.00 97.06 91 ALA A N 1
ATOM 685 C CA . ALA A 1 91 ? -6.169 1.532 6.809 1.00 97.06 91 ALA A CA 1
ATOM 686 C C . ALA A 1 91 ? -5.020 2.421 6.340 1.00 97.06 91 ALA A C 1
ATOM 688 O O . ALA A 1 91 ? -5.178 3.328 5.519 1.00 97.06 91 ALA A O 1
ATOM 689 N N . LYS A 1 92 ? -3.836 2.147 6.876 1.00 96.25 92 LYS A N 1
ATOM 690 C CA . LYS A 1 92 ? -2.578 2.716 6.401 1.00 96.25 92 LYS A CA 1
ATOM 691 C C . LYS A 1 92 ? -1.552 1.620 6.203 1.00 96.25 92 LYS A C 1
ATOM 693 O O . LYS A 1 92 ? -1.492 0.659 6.970 1.00 96.25 92 LYS A O 1
ATOM 698 N N . MET A 1 93 ? -0.711 1.806 5.200 1.00 95.25 93 MET A N 1
ATOM 699 C CA . MET A 1 93 ? 0.371 0.897 4.853 1.00 95.25 93 MET A CA 1
ATOM 700 C C . MET A 1 93 ? 1.643 1.699 4.606 1.00 95.25 93 MET A C 1
ATOM 702 O O . MET A 1 93 ? 1.608 2.649 3.835 1.00 95.25 93 MET A O 1
ATOM 706 N N . ARG A 1 94 ? 2.767 1.312 5.208 1.00 95.38 94 ARG A N 1
ATOM 707 C CA . ARG A 1 94 ? 4.098 1.820 4.855 1.00 95.38 94 ARG A CA 1
ATOM 708 C C . ARG A 1 94 ? 4.833 0.798 4.002 1.00 95.38 94 ARG A C 1
ATOM 710 O O . ARG A 1 94 ? 4.803 -0.389 4.319 1.00 95.38 94 ARG A O 1
ATOM 717 N N . ILE A 1 95 ? 5.534 1.266 2.975 1.00 92.25 95 ILE A N 1
ATOM 718 C CA . ILE A 1 95 ? 6.511 0.467 2.235 1.00 92.25 95 ILE A CA 1
ATOM 719 C C . ILE A 1 95 ? 7.807 0.401 3.049 1.00 92.25 95 ILE A C 1
ATOM 721 O O . ILE A 1 95 ? 8.489 1.408 3.218 1.00 92.25 95 ILE A O 1
ATOM 725 N N . ASP A 1 96 ? 8.156 -0.770 3.569 1.00 87.88 96 ASP A N 1
ATOM 726 C CA . ASP A 1 96 ? 9.401 -0.981 4.318 1.00 87.88 96 ASP A CA 1
ATOM 727 C C . ASP A 1 96 ? 10.574 -1.236 3.366 1.00 87.88 96 ASP A C 1
ATOM 729 O O . ASP A 1 96 ? 11.649 -0.650 3.497 1.00 87.88 96 ASP A O 1
ATOM 733 N N . SER A 1 97 ? 10.346 -2.067 2.350 1.00 82.06 97 SER A N 1
ATOM 734 C CA . SER A 1 97 ? 11.315 -2.362 1.296 1.00 82.06 97 SER A CA 1
ATOM 735 C C . SER A 1 97 ? 10.628 -2.396 -0.061 1.00 82.06 97 SER A C 1
ATOM 737 O O . SER A 1 97 ? 9.488 -2.856 -0.177 1.00 82.06 97 SER A O 1
ATOM 739 N N . TYR A 1 98 ? 11.338 -1.893 -1.067 1.00 74.31 98 TYR A N 1
ATOM 740 C CA . TYR A 1 98 ? 10.859 -1.690 -2.425 1.00 74.31 98 TYR A CA 1
ATOM 741 C C . TYR A 1 98 ? 11.796 -2.366 -3.432 1.00 74.31 98 TYR A C 1
ATOM 743 O O . TYR A 1 98 ? 13.018 -2.270 -3.323 1.00 74.31 98 TYR A O 1
ATOM 751 N N . GLY A 1 99 ? 11.222 -3.058 -4.415 1.00 67.69 99 GLY A N 1
ATOM 752 C CA . GLY A 1 99 ? 11.946 -3.850 -5.407 1.00 67.69 99 GLY A CA 1
ATOM 753 C C . GLY A 1 99 ? 11.104 -5.040 -5.856 1.00 67.69 99 GLY A C 1
ATOM 754 O O . GLY A 1 99 ? 9.878 -4.947 -5.901 1.00 67.69 99 GLY A O 1
ATOM 755 N N . TYR A 1 100 ? 11.747 -6.178 -6.153 1.00 61.78 100 TYR A N 1
ATOM 756 C CA . TYR A 1 100 ? 11.033 -7.419 -6.496 1.00 61.78 100 TYR A CA 1
ATOM 757 C C . TYR A 1 100 ? 10.072 -7.867 -5.387 1.00 61.78 100 TYR A C 1
ATOM 759 O O . TYR A 1 100 ? 8.981 -8.361 -5.664 1.00 61.78 100 TYR A O 1
ATOM 767 N N . ASN A 1 101 ? 10.459 -7.645 -4.134 1.00 65.75 101 ASN A N 1
ATOM 768 C CA . ASN A 1 101 ? 9.607 -7.858 -2.978 1.00 65.75 101 ASN A CA 1
ATOM 769 C C . ASN A 1 101 ? 9.141 -6.502 -2.461 1.00 65.75 101 ASN A C 1
ATOM 771 O O . ASN A 1 101 ? 9.955 -5.601 -2.267 1.00 65.75 101 ASN A O 1
ATOM 775 N N . LEU A 1 102 ? 7.845 -6.394 -2.191 1.00 73.00 102 LEU A N 1
ATOM 776 C CA . LEU A 1 102 ? 7.296 -5.288 -1.426 1.00 73.00 102 LEU A CA 1
ATOM 777 C C . LEU A 1 102 ? 7.094 -5.811 0.006 1.00 73.00 102 LEU A C 1
ATOM 779 O O . LEU A 1 102 ? 6.369 -6.786 0.252 1.00 73.00 102 LEU A O 1
ATOM 783 N N . LEU A 1 103 ? 7.857 -5.250 0.942 1.00 82.62 103 LEU A N 1
ATOM 784 C CA . LEU A 1 103 ? 7.666 -5.480 2.375 1.00 82.62 103 LEU A CA 1
ATOM 785 C C . LEU A 1 103 ? 6.886 -4.307 2.933 1.00 82.62 103 LEU A C 1
ATOM 787 O O . LEU A 1 103 ? 7.164 -3.165 2.569 1.00 82.62 103 LEU A O 1
ATOM 791 N N . ILE A 1 104 ? 5.906 -4.601 3.782 1.00 88.38 104 ILE A N 1
ATOM 792 C CA . ILE A 1 104 ? 4.993 -3.588 4.285 1.00 88.38 104 ILE A CA 1
ATOM 793 C C . ILE A 1 104 ? 4.722 -3.752 5.774 1.00 88.38 104 ILE A C 1
ATOM 795 O O . ILE A 1 104 ? 4.652 -4.867 6.293 1.00 88.38 104 ILE A O 1
ATOM 799 N N . THR A 1 105 ? 4.452 -2.619 6.408 1.00 90.19 105 THR A N 1
ATOM 800 C CA . THR A 1 105 ? 3.851 -2.518 7.736 1.00 90.19 105 THR A CA 1
ATOM 801 C C . THR A 1 105 ? 2.468 -1.905 7.560 1.00 90.19 105 THR A C 1
ATOM 803 O O . THR A 1 105 ? 2.326 -0.942 6.808 1.00 90.19 105 THR A O 1
ATOM 806 N N . SER A 1 106 ? 1.434 -2.437 8.217 1.00 91.94 106 SER A N 1
ATOM 807 C CA . SER A 1 106 ? 0.069 -1.916 8.070 1.00 91.94 106 SER A CA 1
ATOM 808 C C . SER A 1 106 ? -0.709 -1.851 9.381 1.00 91.94 106 SER A C 1
ATOM 810 O O . SER A 1 106 ? -0.359 -2.490 10.373 1.00 91.94 106 SER A O 1
ATOM 812 N N . THR A 1 107 ? -1.749 -1.019 9.400 1.00 93.56 107 THR A N 1
ATOM 813 C CA . THR A 1 107 ? -2.705 -0.891 10.507 1.00 93.56 107 THR A CA 1
ATOM 814 C C . THR A 1 107 ? -4.082 -0.577 9.935 1.00 93.56 107 THR A C 1
ATOM 816 O O . THR A 1 107 ? -4.190 0.320 9.095 1.00 93.56 107 THR A O 1
ATOM 819 N N . THR A 1 108 ? -5.110 -1.275 10.415 1.00 91.94 108 THR A N 1
ATOM 820 C CA . THR A 1 108 ? -6.514 -1.090 10.016 1.00 91.94 108 THR A CA 1
ATOM 821 C C . THR A 1 108 ? -7.330 -0.559 11.191 1.00 91.94 108 THR A C 1
ATOM 823 O O . THR A 1 108 ? -7.089 -0.924 12.341 1.00 91.94 108 THR A O 1
ATOM 826 N N . TYR A 1 109 ? -8.289 0.307 10.886 1.00 90.50 109 TYR A N 1
ATOM 827 C CA . TYR A 1 109 ? -9.221 0.937 11.810 1.00 90.50 109 TYR A CA 1
ATOM 828 C C . TYR A 1 109 ? -10.647 0.608 11.359 1.00 90.50 109 TYR A C 1
ATOM 830 O O . TYR A 1 109 ? -11.085 1.103 10.315 1.00 90.50 109 TYR A O 1
ATOM 838 N N . GLN A 1 110 ? -11.326 -0.236 12.140 1.00 78.44 110 GLN A N 1
ATOM 839 C CA . GLN A 1 110 ? -12.732 -0.609 11.955 1.00 78.44 110 GLN A CA 1
ATOM 840 C C . GLN A 1 110 ? -13.661 0.409 12.620 1.00 78.44 110 GLN A C 1
ATOM 842 O O . GLN A 1 110 ? -13.317 0.875 13.732 1.00 78.44 110 GLN A O 1
#